Protein AF-A0A2V2N1Y2-F1 (afdb_monomer_lite)

Foldseek 3Di:
DVVVVVVVVVVVVVVVVVVVVVVVVVLVVVLVVLVVVLVVVQVVQFDQDPVRDTDGPPVVNVVSVVVSVVVNCVSPVPD

Organism: NCBI:txid668570

pLDDT: mean 78.26, std 8.85, range [46.78, 91.62]

Structure (mmCIF, N/CA/C/O backbone):
data_AF-A0A2V2N1Y2-F1
#
_entry.id   AF-A0A2V2N1Y2-F1
#
loop_
_atom_site.group_PDB
_atom_site.id
_atom_site.type_symbol
_atom_site.label_atom_id
_atom_site.label_alt_id
_atom_site.label_comp_id
_atom_site.label_asym_id
_atom_site.label_entity_id
_atom_site.label_seq_id
_atom_site.pdbx_PDB_ins_code
_atom_site.Cartn_x
_atom_site.Cartn_y
_atom_site.Cartn_z
_atom_site.occupancy
_atom_site.B_iso_or_equiv
_atom_site.auth_seq_id
_atom_site.auth_comp_id
_atom_site.auth_asym_id
_atom_site.auth_atom_id
_atom_site.pdbx_PDB_model_num
ATOM 1 N N . MET A 1 1 ? 29.721 -6.279 -31.860 1.00 61.56 1 MET A N 1
ATOM 2 C CA . MET A 1 1 ? 28.418 -6.011 -32.513 1.00 61.56 1 MET A CA 1
ATOM 3 C C . MET A 1 1 ? 27.248 -6.809 -31.938 1.00 61.56 1 MET A C 1
ATOM 5 O O . MET A 1 1 ? 26.489 -6.213 -31.193 1.00 61.56 1 MET A O 1
ATOM 9 N N . ILE A 1 2 ? 27.056 -8.110 -32.214 1.00 69.94 2 ILE A N 1
ATOM 10 C CA . ILE A 1 2 ? 25.842 -8.834 -31.745 1.00 69.94 2 ILE A CA 1
ATOM 11 C C . ILE A 1 2 ? 25.784 -8.960 -30.207 1.00 69.94 2 ILE A C 1
ATOM 13 O O . ILE A 1 2 ? 24.745 -8.709 -29.606 1.00 69.94 2 ILE A O 1
ATOM 17 N N . LEU A 1 3 ? 26.912 -9.274 -29.561 1.00 68.38 3 LEU A N 1
ATOM 18 C CA . LEU A 1 3 ? 27.018 -9.381 -28.096 1.00 68.38 3 LEU A CA 1
ATOM 19 C C . LEU A 1 3 ? 26.753 -8.054 -27.364 1.00 68.38 3 LEU A C 1
ATOM 21 O O . LEU A 1 3 ? 26.102 -8.062 -26.327 1.00 68.38 3 LEU A O 1
ATOM 25 N N . GLU A 1 4 ? 27.192 -6.926 -27.926 1.00 66.44 4 GLU A N 1
ATOM 26 C CA . GLU A 1 4 ? 26.977 -5.586 -27.351 1.00 66.44 4 GLU A CA 1
ATOM 27 C C . GLU A 1 4 ? 25.511 -5.144 -27.449 1.00 66.44 4 GLU A C 1
ATOM 29 O O . GLU A 1 4 ? 24.978 -4.518 -26.533 1.00 66.44 4 GLU A O 1
ATOM 34 N N . LEU A 1 5 ? 24.837 -5.514 -28.544 1.00 69.56 5 LEU A N 1
ATOM 35 C CA . LEU A 1 5 ? 23.409 -5.263 -28.732 1.00 69.56 5 LEU A CA 1
ATOM 36 C C . LEU A 1 5 ? 22.574 -6.056 -27.711 1.00 69.56 5 LEU A C 1
ATOM 38 O O . LEU A 1 5 ? 21.653 -5.514 -27.103 1.00 69.56 5 LEU A O 1
ATOM 42 N N . ILE A 1 6 ? 22.937 -7.323 -27.476 1.00 69.75 6 ILE A N 1
ATOM 43 C CA . ILE A 1 6 ? 22.283 -8.186 -26.483 1.00 69.75 6 ILE A CA 1
ATOM 44 C C . ILE A 1 6 ? 22.562 -7.688 -25.059 1.00 69.75 6 ILE A C 1
ATOM 46 O O . ILE A 1 6 ? 21.637 -7.622 -24.251 1.00 69.75 6 ILE A O 1
ATOM 50 N N . SER A 1 7 ? 23.796 -7.276 -24.744 1.00 72.38 7 SER A N 1
ATOM 51 C CA . SER A 1 7 ? 24.123 -6.740 -23.417 1.00 72.38 7 SER A CA 1
ATOM 52 C C . SER A 1 7 ? 23.417 -5.412 -23.136 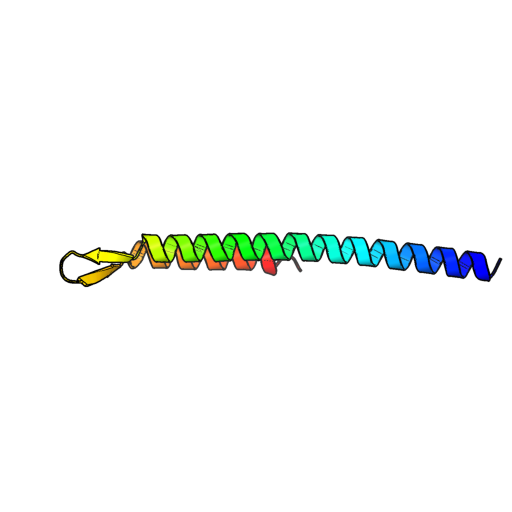1.00 72.38 7 SER A C 1
ATOM 54 O O . SER A 1 7 ? 22.914 -5.215 -22.033 1.00 72.38 7 SER A O 1
ATOM 56 N N . GLY A 1 8 ? 23.300 -4.523 -24.130 1.00 73.12 8 GLY A N 1
ATOM 57 C CA . GLY A 1 8 ? 22.532 -3.279 -23.993 1.00 73.12 8 GLY A CA 1
ATOM 58 C C . GLY A 1 8 ? 21.030 -3.525 -23.790 1.00 73.12 8 GLY A C 1
ATOM 59 O O . GLY A 1 8 ? 20.396 -2.886 -22.945 1.00 73.12 8 GLY A O 1
ATOM 60 N N . GLY A 1 9 ? 20.466 -4.507 -24.501 1.00 74.12 9 GLY A N 1
ATOM 61 C CA . GLY A 1 9 ? 19.078 -4.946 -24.320 1.00 74.12 9 GLY A CA 1
ATOM 62 C C . GLY A 1 9 ? 18.818 -5.561 -22.940 1.00 74.12 9 GLY A C 1
ATOM 63 O O . GLY A 1 9 ? 17.826 -5.243 -22.289 1.00 74.12 9 GLY A O 1
ATOM 64 N N . ALA A 1 10 ? 19.738 -6.388 -22.443 1.00 77.94 10 ALA A N 1
ATOM 65 C CA . ALA A 1 10 ? 19.615 -7.001 -21.123 1.00 77.94 10 ALA A CA 1
ATOM 66 C C . ALA A 1 10 ? 19.690 -5.965 -19.986 1.00 77.94 10 ALA A C 1
ATOM 68 O O . ALA A 1 10 ? 18.905 -6.029 -19.040 1.00 77.94 10 ALA A O 1
ATOM 69 N N . ILE A 1 11 ? 20.587 -4.978 -20.089 1.00 82.69 11 ILE A N 1
ATOM 70 C CA . ILE A 1 11 ? 20.726 -3.909 -19.087 1.00 82.69 11 ILE A CA 1
ATOM 71 C C . ILE A 1 11 ? 19.471 -3.029 -19.047 1.00 82.69 11 ILE A C 1
ATOM 73 O O . ILE A 1 11 ? 18.969 -2.726 -17.965 1.00 82.69 11 ILE A O 1
ATOM 77 N N . SER A 1 12 ? 18.933 -2.652 -20.209 1.00 81.81 12 SER A N 1
ATOM 78 C CA . SER A 1 12 ? 17.712 -1.838 -20.286 1.00 81.81 12 SER A CA 1
ATOM 79 C C . SER A 1 12 ? 16.481 -2.578 -19.753 1.00 81.81 12 SER A C 1
ATOM 81 O O . SER A 1 12 ? 15.713 -2.001 -18.982 1.00 81.81 12 SER A O 1
ATOM 83 N N . ALA A 1 13 ? 16.335 -3.870 -20.060 1.00 84.06 13 ALA A N 1
ATOM 84 C CA . ALA A 1 13 ? 15.286 -4.704 -19.478 1.00 84.06 13 ALA A CA 1
ATOM 85 C C . ALA A 1 13 ? 15.425 -4.825 -17.950 1.00 84.06 13 ALA A C 1
ATOM 87 O O . ALA A 1 13 ? 14.431 -4.753 -17.226 1.00 84.06 13 ALA A O 1
ATOM 88 N N . CYS A 1 14 ? 16.649 -4.970 -17.437 1.00 86.06 14 CYS A N 1
ATOM 89 C CA . CYS A 1 14 ? 16.905 -5.046 -15.999 1.00 86.06 14 CYS A CA 1
ATOM 90 C C . CYS A 1 14 ? 16.559 -3.725 -15.288 1.00 86.06 14 CYS A C 1
ATOM 92 O O . CYS A 1 14 ? 15.853 -3.726 -14.279 1.00 86.06 14 CYS A O 1
ATOM 94 N N . ALA A 1 15 ? 16.969 -2.588 -15.859 1.00 86.75 15 ALA A N 1
ATOM 95 C CA . ALA A 1 15 ? 16.643 -1.263 -15.335 1.00 86.75 15 ALA A CA 1
ATOM 96 C C . ALA A 1 15 ? 15.128 -1.005 -15.320 1.00 86.75 15 ALA A C 1
ATOM 98 O O . ALA A 1 15 ? 14.596 -0.518 -14.324 1.00 86.75 15 ALA A O 1
ATOM 99 N N . PHE A 1 16 ? 14.416 -1.385 -16.385 1.00 89.44 16 PHE A N 1
ATOM 100 C CA . PHE A 1 16 ? 12.960 -1.266 -16.440 1.00 89.44 16 PHE A CA 1
ATOM 101 C C . PHE A 1 16 ? 12.277 -2.095 -15.344 1.00 89.44 16 PHE A C 1
ATOM 103 O O . PHE A 1 16 ? 11.421 -1.580 -14.626 1.00 89.44 16 PHE A O 1
ATOM 110 N N . ASN A 1 17 ? 12.701 -3.348 -15.152 1.00 87.69 17 ASN A N 1
ATOM 111 C CA . ASN A 1 17 ? 12.164 -4.200 -14.090 1.00 87.69 17 ASN A CA 1
ATOM 112 C C . ASN A 1 17 ? 12.416 -3.622 -12.692 1.00 87.69 17 ASN A C 1
ATOM 114 O O . ASN A 1 17 ? 11.520 -3.659 -11.853 1.00 87.69 17 ASN A O 1
ATOM 118 N N . LEU A 1 18 ? 13.593 -3.038 -12.445 1.00 90.56 18 LEU A N 1
ATOM 119 C CA . LEU A 1 18 ? 13.885 -2.361 -11.179 1.00 90.56 18 LEU A CA 1
ATOM 120 C C . LEU A 1 18 ? 12.979 -1.149 -10.942 1.00 90.56 18 LEU A C 1
ATOM 122 O O . LEU A 1 18 ? 12.499 -0.959 -9.826 1.00 90.56 18 LEU A O 1
ATOM 126 N N . ILE A 1 19 ? 12.706 -0.353 -11.978 1.00 91.62 19 ILE A N 1
ATOM 127 C CA . ILE A 1 19 ? 11.795 0.796 -11.882 1.00 91.62 19 ILE A CA 1
ATOM 128 C C . ILE A 1 19 ? 10.376 0.325 -11.551 1.00 91.62 19 ILE A C 1
ATOM 130 O O . ILE A 1 19 ? 9.745 0.863 -10.642 1.00 91.62 19 ILE A O 1
ATOM 134 N N . VAL A 1 20 ? 9.884 -0.703 -12.247 1.00 89.06 20 VAL A N 1
ATOM 135 C CA . VAL A 1 20 ? 8.561 -1.285 -11.980 1.00 89.06 20 VAL A CA 1
ATOM 136 C C . VAL A 1 20 ? 8.492 -1.833 -10.556 1.00 89.06 20 VAL A C 1
ATOM 138 O O . VAL A 1 20 ? 7.547 -1.525 -9.830 1.00 89.06 20 VAL A O 1
ATOM 141 N N . LEU A 1 21 ? 9.512 -2.577 -10.121 1.00 89.75 21 LEU A N 1
ATOM 142 C CA . LEU A 1 21 ? 9.594 -3.111 -8.764 1.00 89.75 21 LEU A CA 1
ATOM 143 C C . LEU A 1 21 ? 9.575 -1.995 -7.716 1.00 89.75 21 LEU A C 1
ATOM 145 O O . LEU A 1 21 ? 8.859 -2.102 -6.725 1.00 89.75 21 LEU A O 1
ATOM 149 N N . TYR A 1 22 ? 10.311 -0.908 -7.946 1.00 90.44 22 TYR A N 1
ATOM 150 C CA . TYR A 1 22 ? 10.331 0.244 -7.050 1.00 90.44 22 TYR A CA 1
ATOM 151 C C . TYR A 1 22 ? 8.958 0.927 -6.948 1.00 90.44 22 TYR A C 1
ATOM 153 O O . TYR A 1 22 ? 8.506 1.248 -5.848 1.00 90.44 22 TYR A O 1
ATOM 161 N N . ILE A 1 23 ? 8.260 1.107 -8.073 1.00 89.81 23 ILE A N 1
ATOM 162 C CA . ILE A 1 23 ? 6.906 1.682 -8.093 1.00 89.81 23 ILE A CA 1
ATOM 163 C C . ILE A 1 23 ? 5.926 0.780 -7.333 1.00 89.81 23 ILE A C 1
ATOM 165 O O . ILE A 1 23 ? 5.149 1.275 -6.513 1.00 89.81 23 ILE A O 1
ATOM 169 N N . LEU A 1 24 ? 5.977 -0.533 -7.573 1.00 87.00 24 LEU A N 1
ATOM 170 C CA . LEU A 1 24 ? 5.138 -1.510 -6.877 1.00 87.00 24 LEU A CA 1
ATOM 171 C C . LEU A 1 24 ? 5.426 -1.533 -5.377 1.00 87.00 24 LEU A C 1
ATOM 173 O O . LEU A 1 24 ? 4.491 -1.506 -4.582 1.00 87.00 24 LEU A O 1
ATOM 177 N N . TYR A 1 25 ? 6.702 -1.511 -4.989 1.00 86.19 25 TYR A N 1
ATOM 178 C CA . TYR A 1 25 ? 7.115 -1.440 -3.592 1.00 86.19 25 TYR A CA 1
ATOM 179 C C . TYR A 1 25 ? 6.557 -0.189 -2.909 1.00 86.19 25 TYR A C 1
ATOM 181 O O . TYR A 1 25 ? 5.932 -0.287 -1.856 1.00 86.19 25 TYR A O 1
ATOM 189 N N . ARG A 1 26 ? 6.707 0.987 -3.532 1.00 88.88 26 ARG A N 1
ATOM 190 C CA . ARG A 1 26 ? 6.170 2.235 -2.977 1.00 88.88 26 ARG A CA 1
ATOM 191 C C . ARG A 1 26 ? 4.652 2.165 -2.804 1.00 88.88 26 ARG A C 1
ATOM 193 O O . ARG A 1 26 ? 4.135 2.587 -1.777 1.00 88.88 26 ARG A O 1
ATOM 200 N N . ARG A 1 27 ? 3.943 1.610 -3.792 1.00 83.62 27 ARG A N 1
ATOM 201 C CA . ARG A 1 27 ? 2.483 1.456 -3.743 1.00 83.62 27 ARG A CA 1
ATOM 202 C C . ARG A 1 27 ? 2.053 0.476 -2.651 1.00 83.62 27 ARG A C 1
ATOM 204 O O . ARG A 1 27 ? 1.073 0.741 -1.967 1.00 83.62 27 ARG A O 1
ATOM 211 N N . TYR A 1 28 ? 2.806 -0.604 -2.456 1.00 85.62 28 TYR A N 1
ATOM 212 C CA . TYR A 1 28 ? 2.570 -1.564 -1.381 1.00 85.62 28 TYR A CA 1
ATOM 213 C C . TYR A 1 28 ? 2.719 -0.925 0.003 1.00 85.62 28 TYR A C 1
ATOM 215 O O . TYR A 1 28 ? 1.846 -1.106 0.845 1.00 85.62 28 TYR A O 1
ATOM 223 N N . ILE A 1 29 ? 3.772 -0.131 0.222 1.00 89.56 29 ILE A N 1
ATOM 224 C CA . ILE A 1 29 ? 3.960 0.588 1.490 1.00 89.56 29 ILE A CA 1
ATOM 225 C C . ILE A 1 29 ? 2.791 1.539 1.762 1.00 89.56 29 ILE A C 1
ATOM 227 O O . ILE A 1 29 ? 2.233 1.489 2.850 1.00 89.56 29 ILE A O 1
ATOM 231 N N . SER A 1 30 ? 2.345 2.321 0.774 1.00 85.69 30 SER A N 1
ATOM 232 C CA . SER A 1 30 ? 1.192 3.216 0.960 1.00 85.69 30 SER A CA 1
ATOM 233 C C . SER A 1 30 ? -0.112 2.473 1.280 1.00 85.69 30 SER A C 1
ATOM 235 O O . SER A 1 30 ? -0.920 2.962 2.061 1.00 85.69 30 SER A O 1
ATOM 237 N N . LEU A 1 31 ? -0.327 1.283 0.707 1.00 85.88 31 LEU A N 1
ATOM 238 C CA . LEU A 1 31 ? -1.479 0.440 1.055 1.00 85.88 31 LEU A CA 1
ATOM 239 C C . LEU A 1 31 ? -1.377 -0.109 2.485 1.00 85.88 31 LEU A C 1
ATOM 241 O O . LEU A 1 31 ? -2.385 -0.216 3.184 1.00 85.88 31 LEU A O 1
ATOM 245 N N . LEU A 1 32 ? -0.165 -0.462 2.914 1.00 86.31 32 LEU A N 1
ATOM 246 C CA . LEU A 1 32 ? 0.098 -0.955 4.261 1.00 86.31 32 LEU A CA 1
ATOM 247 C C . LEU A 1 32 ? -0.109 0.145 5.312 1.00 86.31 32 LEU A C 1
ATOM 249 O O . LEU A 1 32 ? -0.735 -0.115 6.334 1.00 86.31 32 LEU A O 1
ATOM 253 N N . GLU A 1 33 ? 0.365 1.364 5.044 1.00 86.06 33 GLU A N 1
ATOM 254 C CA . GLU A 1 33 ? 0.170 2.538 5.905 1.00 86.06 33 GLU A CA 1
ATOM 255 C C . GLU A 1 33 ? -1.321 2.822 6.136 1.00 86.06 33 GLU A C 1
ATOM 257 O O . GLU A 1 33 ? -1.755 2.862 7.285 1.00 86.06 33 GLU A O 1
ATOM 262 N N . GLU A 1 34 ? -2.121 2.900 5.067 1.00 84.25 34 GLU A N 1
ATOM 263 C CA . GLU A 1 34 ? -3.579 3.092 5.164 1.00 84.25 34 GLU A CA 1
ATOM 264 C C . GLU A 1 34 ? -4.275 1.955 5.928 1.00 84.25 34 GLU A C 1
ATOM 266 O O . GLU A 1 34 ? -5.205 2.187 6.701 1.00 84.25 34 GLU A O 1
ATOM 271 N N . SER A 1 35 ? -3.822 0.711 5.749 1.00 79.44 35 SER A N 1
ATOM 272 C CA . SER A 1 35 ? -4.383 -0.437 6.475 1.00 79.44 35 SER A CA 1
ATOM 273 C C . SER A 1 35 ? -4.091 -0.358 7.979 1.00 79.44 35 SER A C 1
ATOM 275 O O . SER A 1 35 ? -4.955 -0.674 8.795 1.00 79.44 35 SER A O 1
ATOM 277 N N . ILE A 1 36 ? -2.882 0.070 8.358 1.00 83.75 36 ILE A N 1
ATOM 278 C CA . ILE A 1 36 ? -2.488 0.245 9.763 1.00 83.75 36 ILE A CA 1
ATOM 279 C C . ILE A 1 36 ? -3.246 1.415 10.395 1.00 83.75 36 ILE A C 1
ATOM 281 O O . ILE A 1 36 ? -3.720 1.279 11.523 1.00 83.75 36 ILE A O 1
ATOM 285 N N . GLU A 1 37 ? -3.393 2.534 9.682 1.00 83.12 37 GLU A N 1
ATOM 286 C CA . GLU A 1 37 ? -4.171 3.691 10.143 1.00 83.12 37 GLU A CA 1
ATOM 287 C C . GLU A 1 37 ? -5.616 3.285 10.451 1.00 83.12 37 GLU A C 1
ATOM 289 O O . GLU A 1 37 ? -6.125 3.565 11.537 1.00 83.12 37 GLU A O 1
ATOM 294 N N . PHE A 1 38 ? -6.244 2.525 9.552 1.00 79.56 38 PHE A N 1
ATOM 295 C CA . PHE A 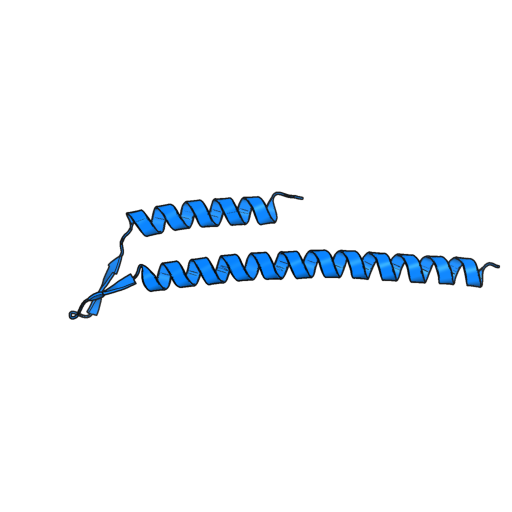1 38 ? -7.601 2.026 9.753 1.00 79.56 38 PHE A CA 1
ATOM 296 C C . PHE A 1 38 ? -7.730 1.105 10.975 1.00 79.56 38 PHE A C 1
ATOM 298 O O . PHE A 1 38 ? -8.661 1.253 11.767 1.00 79.56 38 PHE A O 1
ATOM 305 N N . VAL A 1 39 ? -6.777 0.189 11.181 1.00 83.88 39 VAL A N 1
ATOM 306 C CA . VAL A 1 39 ? -6.749 -0.664 12.383 1.00 83.88 39 VAL A CA 1
ATOM 307 C C . VAL A 1 39 ? -6.581 0.171 13.654 1.00 83.88 39 VAL A C 1
ATOM 309 O O . VAL A 1 39 ? -7.260 -0.092 14.646 1.00 83.88 39 VAL A O 1
ATOM 312 N N . GLY A 1 40 ? -5.723 1.193 13.626 1.00 80.19 40 GLY A N 1
ATOM 313 C CA . GLY A 1 40 ? -5.555 2.126 14.739 1.00 80.19 40 GLY A CA 1
ATOM 314 C C . GLY A 1 40 ? -6.862 2.828 15.106 1.00 80.19 40 GLY A C 1
ATOM 315 O O . GLY A 1 40 ? -7.219 2.875 16.280 1.00 80.19 40 GLY A O 1
ATOM 316 N N . ILE A 1 41 ? -7.612 3.287 14.102 1.00 77.88 41 ILE A N 1
ATOM 317 C CA . ILE A 1 41 ? -8.907 3.953 14.290 1.00 77.88 41 ILE A CA 1
ATOM 318 C C . ILE A 1 41 ? -9.958 2.994 14.858 1.00 77.88 41 ILE A C 1
ATOM 320 O O . ILE A 1 41 ? -10.724 3.386 15.740 1.00 77.88 41 ILE A O 1
ATO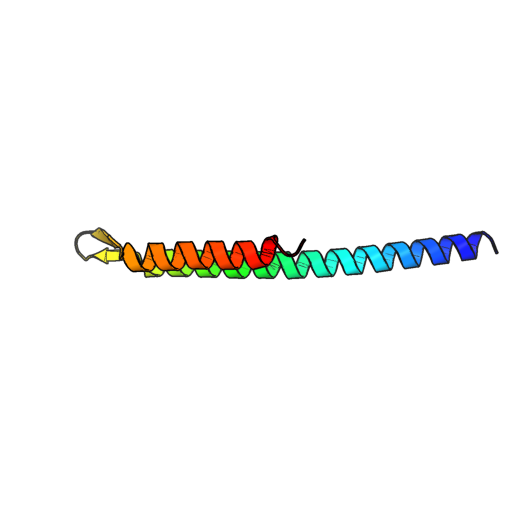M 324 N N . ILE A 1 42 ? -9.996 1.737 14.398 1.00 78.19 42 ILE A N 1
ATOM 325 C CA . ILE A 1 42 ? -10.883 0.718 14.980 1.00 78.19 42 ILE A CA 1
ATOM 326 C C . ILE A 1 42 ? -10.569 0.548 16.467 1.00 78.19 42 ILE A C 1
ATOM 328 O O . ILE A 1 42 ? -11.481 0.610 17.285 1.00 78.19 42 ILE A O 1
ATOM 332 N N . LEU A 1 43 ? -9.293 0.374 16.821 1.00 77.00 43 LEU A N 1
ATOM 333 C CA . LEU A 1 43 ? -8.874 0.183 18.210 1.00 77.00 43 LEU A CA 1
ATOM 334 C C . LEU A 1 43 ? -9.212 1.389 19.091 1.00 77.00 43 LEU A C 1
ATOM 336 O O . LEU A 1 43 ? -9.645 1.198 20.219 1.00 77.00 43 LEU A O 1
ATOM 340 N N . THR A 1 44 ? -9.067 2.616 18.586 1.00 75.00 44 THR A N 1
ATOM 341 C CA . THR A 1 44 ? -9.429 3.825 19.345 1.00 75.00 44 THR A CA 1
ATOM 342 C C . THR A 1 44 ? -10.934 4.066 19.427 1.00 75.00 44 THR A C 1
ATOM 344 O O . THR A 1 44 ? -11.380 4.791 20.307 1.00 75.00 44 THR A O 1
ATOM 347 N N . SER A 1 45 ? -11.717 3.498 18.506 1.00 66.62 45 SER A N 1
ATOM 348 C CA . SER A 1 45 ? -13.185 3.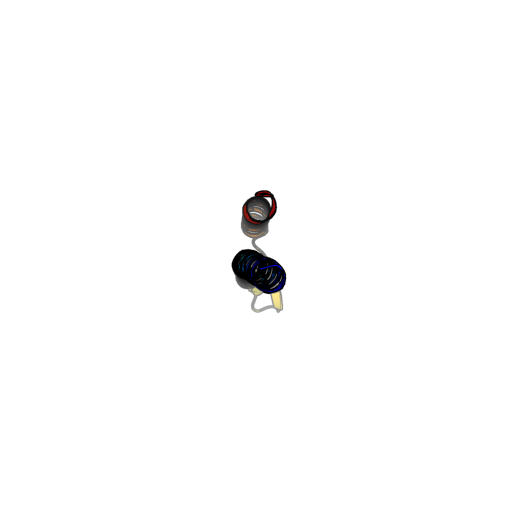623 18.493 1.00 66.62 45 SER A CA 1
ATOM 349 C C . SER A 1 45 ? -13.877 2.597 19.396 1.00 66.62 45 SER A C 1
ATOM 351 O O . SER A 1 45 ? -15.097 2.647 19.554 1.00 66.62 45 SER A O 1
ATOM 353 N N . LEU A 1 46 ? -13.114 1.646 19.941 1.00 74.12 46 LEU A N 1
ATOM 354 C CA . LEU A 1 46 ? -13.561 0.684 20.938 1.00 74.12 46 LEU A CA 1
ATOM 355 C C . LEU A 1 46 ? -13.207 1.251 22.317 1.00 74.12 46 LEU A C 1
ATOM 357 O O . LEU A 1 46 ? -12.066 1.145 22.761 1.00 74.12 46 LEU A O 1
ATOM 361 N N . GLU A 1 47 ? -14.176 1.867 22.990 1.00 67.56 47 GLU A N 1
ATOM 362 C CA . GLU A 1 47 ? -14.031 2.220 24.402 1.00 67.56 47 GLU A CA 1
ATOM 363 C C . GLU A 1 47 ? -14.423 1.011 25.254 1.00 67.56 47 GLU A C 1
ATOM 365 O O . GLU A 1 47 ? -15.558 0.529 25.208 1.00 67.56 47 GLU A O 1
ATOM 370 N N . GLU A 1 48 ? -13.464 0.501 26.023 1.00 65.06 48 GLU A N 1
ATOM 371 C CA . GLU A 1 48 ? -13.711 -0.524 27.032 1.00 65.06 48 GLU A CA 1
ATOM 372 C C . GLU A 1 48 ? -14.227 0.168 28.300 1.00 65.06 48 GLU A C 1
ATOM 374 O O . GLU A 1 48 ? -13.520 0.958 28.929 1.00 65.06 48 GLU A O 1
ATOM 379 N N . GLN A 1 49 ? -15.492 -0.074 28.642 1.00 66.75 49 GLN A N 1
ATOM 380 C CA . GLN A 1 49 ? -16.099 0.452 29.859 1.00 66.75 49 GLN A CA 1
ATOM 381 C C . GLN A 1 49 ? -15.621 -0.332 31.088 1.00 66.75 49 GLN A C 1
ATOM 383 O O . GLN A 1 49 ? -15.190 -1.481 30.998 1.00 66.75 49 GLN A O 1
ATOM 388 N N . GLU A 1 50 ? -15.733 0.277 32.272 1.00 67.12 50 GLU A N 1
ATOM 389 C CA . GLU A 1 50 ? -15.295 -0.315 33.548 1.00 67.12 50 GLU A CA 1
ATOM 390 C C . GLU A 1 50 ? -16.003 -1.639 33.900 1.00 67.12 50 GLU A C 1
ATOM 392 O O . GLU A 1 50 ? -15.514 -2.404 34.731 1.00 67.12 50 GLU A O 1
ATOM 397 N N . ASP A 1 51 ? -17.141 -1.932 33.266 1.00 69.94 51 ASP A N 1
ATOM 398 C CA . ASP A 1 51 ? -17.891 -3.183 33.403 1.00 69.94 51 ASP A CA 1
ATOM 399 C C . ASP A 1 51 ? -17.436 -4.290 32.427 1.00 69.94 51 ASP A C 1
ATOM 401 O O . ASP A 1 51 ? -17.997 -5.389 32.429 1.00 69.94 51 ASP A O 1
ATOM 405 N N . GLY A 1 52 ? -16.414 -4.018 31.609 1.00 65.75 52 GLY A N 1
ATOM 406 C CA . GLY A 1 52 ? -15.919 -4.904 30.557 1.00 65.75 52 GLY A CA 1
ATOM 407 C C . GLY A 1 52 ? -16.796 -4.925 29.301 1.00 65.75 52 GLY A C 1
ATOM 408 O O . GLY A 1 52 ? -16.580 -5.762 28.422 1.00 65.75 52 GLY A O 1
ATOM 409 N N . SER A 1 53 ? -17.801 -4.045 29.200 1.00 67.88 53 SER A N 1
ATOM 410 C CA . SER A 1 53 ? -18.566 -3.863 27.969 1.00 67.88 53 SER A CA 1
ATOM 411 C C . SER A 1 53 ? -17.799 -2.989 26.976 1.00 67.88 53 SER A C 1
ATOM 413 O O . SER A 1 53 ? -17.076 -2.065 27.341 1.00 67.88 53 SER A O 1
ATOM 415 N N . ILE A 1 54 ? -17.942 -3.299 25.689 1.00 70.62 54 ILE A N 1
ATOM 416 C CA . ILE A 1 54 ? -17.319 -2.532 24.612 1.00 70.62 54 ILE A CA 1
ATOM 417 C C . ILE A 1 54 ? -18.369 -1.569 24.075 1.00 70.62 54 ILE A C 1
ATOM 419 O O . ILE A 1 54 ? -19.350 -1.996 23.460 1.00 70.62 54 ILE A O 1
ATOM 423 N N . GLN A 1 55 ? -18.158 -0.272 24.282 1.00 71.12 55 GLN A N 1
ATOM 424 C CA . GLN A 1 55 ? -18.951 0.762 23.638 1.00 71.12 55 GLN A CA 1
ATOM 425 C C . GLN A 1 55 ? -18.248 1.186 22.353 1.00 71.12 55 GLN A C 1
ATOM 427 O O . GLN A 1 55 ? -17.054 1.471 22.333 1.00 71.12 55 GLN A O 1
ATOM 432 N N . THR A 1 56 ? -18.988 1.173 21.250 1.00 70.12 56 THR A N 1
ATOM 433 C CA . THR A 1 56 ? -18.455 1.537 19.936 1.00 70.12 56 THR A CA 1
ATOM 434 C C . THR A 1 56 ? -19.250 2.701 19.382 1.00 70.12 56 THR A C 1
ATOM 436 O O . THR A 1 56 ? -20.477 2.618 19.279 1.00 70.12 56 THR A O 1
ATOM 439 N N . ASP A 1 57 ? -18.567 3.767 18.970 1.00 74.62 57 ASP A N 1
ATOM 440 C CA . ASP A 1 57 ? -19.204 4.817 18.178 1.00 74.62 57 ASP A CA 1
ATOM 441 C C . ASP A 1 57 ? -19.392 4.321 16.737 1.00 74.62 57 ASP A C 1
ATOM 443 O O . ASP A 1 57 ? -18.548 4.501 15.854 1.00 74.62 57 ASP A O 1
ATOM 447 N N . LEU A 1 58 ? -20.524 3.650 16.514 1.00 72.19 58 LEU A N 1
ATOM 448 C CA . LEU A 1 58 ? -20.886 3.057 15.228 1.00 72.19 58 LEU A CA 1
ATOM 449 C C . LEU A 1 58 ? -20.918 4.083 14.087 1.00 72.19 58 LEU A C 1
ATOM 451 O O . LEU A 1 58 ? -20.651 3.724 12.940 1.00 72.19 58 LEU A O 1
ATOM 455 N N . LEU A 1 59 ? -21.274 5.338 14.381 1.00 77.25 59 LEU A N 1
ATOM 456 C CA . LEU A 1 59 ? -21.428 6.375 13.364 1.00 77.25 59 LEU A CA 1
ATOM 457 C C . LEU A 1 59 ? -20.055 6.838 12.870 1.00 77.25 59 LEU A C 1
ATOM 459 O O . LEU A 1 59 ? -19.820 6.895 11.660 1.00 77.25 59 LEU A O 1
ATOM 463 N N . SER A 1 60 ? -19.137 7.093 13.803 1.00 75.31 60 SER A N 1
ATOM 464 C CA . SER A 1 60 ? -17.748 7.434 13.488 1.00 75.31 60 SER A CA 1
ATOM 465 C C . SER A 1 60 ? -17.041 6.274 12.786 1.00 75.31 60 SER A C 1
ATOM 467 O O . SER A 1 60 ? -16.389 6.479 11.762 1.00 75.31 60 SER A O 1
ATOM 469 N N . LEU A 1 61 ? -17.245 5.038 13.252 1.00 78.88 61 LEU A N 1
ATOM 470 C CA . LEU A 1 61 ? -16.650 3.849 12.641 1.00 78.88 61 LEU A CA 1
ATOM 471 C C . LEU A 1 61 ? -17.138 3.621 11.201 1.00 78.88 61 LEU A C 1
ATOM 473 O O . LEU A 1 61 ? -16.343 3.296 10.317 1.00 78.88 61 LEU A O 1
ATOM 477 N N . ALA A 1 62 ? -18.431 3.830 10.938 1.00 81.06 62 ALA A N 1
ATOM 478 C CA . ALA A 1 62 ? -18.993 3.731 9.593 1.00 81.06 62 ALA A CA 1
ATOM 479 C C . ALA A 1 62 ? -18.444 4.821 8.658 1.00 81.06 62 ALA A C 1
ATOM 481 O O . ALA A 1 62 ? -18.094 4.523 7.514 1.00 81.06 62 ALA A O 1
ATOM 482 N N . ALA A 1 63 ? -18.320 6.061 9.144 1.00 80.94 63 ALA A N 1
ATOM 483 C CA . ALA A 1 63 ? -17.736 7.162 8.380 1.00 80.94 63 ALA A CA 1
ATOM 484 C C . ALA A 1 63 ? -16.269 6.881 8.012 1.00 80.94 63 ALA A C 1
ATOM 486 O O . ALA A 1 63 ? -15.895 7.002 6.845 1.00 80.94 63 ALA A O 1
ATOM 487 N N . PHE A 1 64 ? -15.463 6.417 8.972 1.00 80.88 64 PHE A N 1
ATOM 488 C CA . PHE A 1 64 ? -14.072 6.029 8.729 1.00 80.88 64 PHE A CA 1
ATOM 489 C C . PHE A 1 64 ? -13.940 4.809 7.817 1.00 80.88 64 PHE A C 1
ATOM 491 O O . PHE A 1 64 ? -13.040 4.766 6.985 1.00 80.88 64 PHE A O 1
ATOM 498 N N . SER A 1 65 ? -14.844 3.832 7.915 1.00 80.69 65 SER A N 1
ATOM 499 C CA . SER A 1 65 ? -14.857 2.679 7.010 1.00 80.69 65 SER A CA 1
ATOM 500 C C . SER A 1 65 ? -15.135 3.092 5.562 1.00 80.69 65 SER A C 1
ATOM 502 O O . SER A 1 65 ? -14.428 2.649 4.656 1.00 80.69 65 SER A O 1
ATOM 504 N N . MET A 1 66 ? -16.109 3.980 5.331 1.00 85.31 66 MET A N 1
ATOM 505 C CA . MET A 1 66 ? -16.389 4.506 3.990 1.00 85.31 66 MET A CA 1
ATOM 506 C C . MET A 1 66 ? -15.219 5.320 3.431 1.00 85.31 66 MET A C 1
ATOM 508 O O . MET A 1 66 ? -14.883 5.188 2.252 1.00 85.31 66 MET A O 1
ATOM 512 N N . ASP A 1 67 ? -14.577 6.127 4.272 1.00 85.31 67 ASP A N 1
ATOM 513 C CA . ASP A 1 67 ? -13.410 6.911 3.883 1.00 85.31 67 ASP A CA 1
ATOM 514 C C . ASP A 1 67 ? -12.197 6.018 3.567 1.00 85.31 67 ASP A C 1
ATOM 516 O O . ASP A 1 67 ? -11.584 6.163 2.510 1.00 85.31 67 ASP A O 1
ATOM 520 N N . HIS A 1 68 ? -11.924 5.003 4.390 1.00 83.88 68 HIS A N 1
ATOM 521 C CA . HIS A 1 68 ? -10.866 4.024 4.137 1.00 83.88 68 HIS A CA 1
ATOM 522 C C . HIS A 1 68 ? -11.083 3.268 2.817 1.00 83.88 68 HIS A C 1
ATOM 524 O O . HIS A 1 68 ? -10.163 3.150 2.008 1.00 83.88 68 HIS A O 1
ATOM 530 N N . VAL A 1 69 ? -12.314 2.826 2.529 1.00 83.12 69 VAL A N 1
ATOM 531 C CA . VAL A 1 69 ? -12.653 2.188 1.242 1.00 83.12 69 VAL A CA 1
ATOM 532 C C . VAL A 1 69 ? -12.442 3.152 0.071 1.00 83.12 69 VAL A C 1
ATOM 534 O O . VAL A 1 69 ? -11.917 2.748 -0.970 1.00 83.12 69 VAL A O 1
ATOM 537 N N . SER A 1 70 ? -12.799 4.429 0.227 1.00 84.75 70 SER A N 1
ATOM 538 C CA . SER A 1 70 ? -12.575 5.462 -0.791 1.00 84.75 70 SER A CA 1
ATOM 539 C C . SER A 1 70 ? -11.082 5.671 -1.073 1.00 84.75 70 SER A C 1
ATOM 541 O O . SER A 1 70 ? -10.654 5.631 -2.232 1.00 84.75 70 SER A O 1
ATOM 543 N N . ARG A 1 71 ? -10.257 5.802 -0.026 1.00 82.38 71 ARG A N 1
ATOM 544 C CA . ARG A 1 71 ?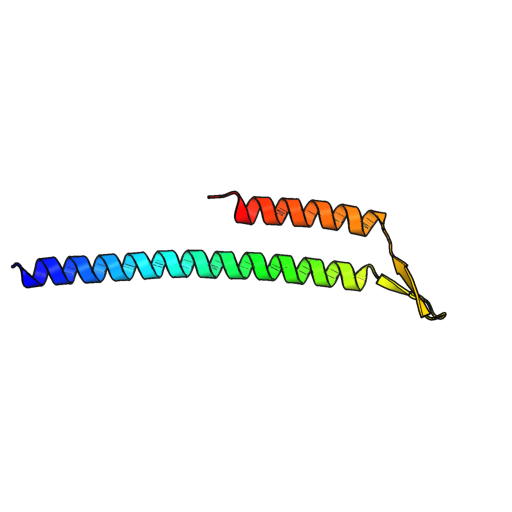 -8.795 5.955 -0.141 1.00 82.38 71 ARG A CA 1
ATOM 545 C C . ARG A 1 71 ? -8.133 4.716 -0.733 1.00 82.38 71 ARG A C 1
ATOM 547 O O . ARG A 1 71 ? -7.322 4.836 -1.653 1.00 82.38 71 ARG A O 1
ATOM 554 N N . LEU A 1 72 ? -8.539 3.523 -0.299 1.00 81.25 72 LEU A N 1
ATOM 555 C CA . LEU A 1 72 ? -8.071 2.256 -0.858 1.00 81.25 72 LEU A CA 1
ATOM 556 C C . LEU A 1 72 ? -8.421 2.148 -2.346 1.00 81.25 72 LEU A C 1
ATOM 558 O O . LEU A 1 72 ? -7.584 1.751 -3.158 1.00 81.25 72 LEU A O 1
ATOM 562 N N . THR A 1 73 ? -9.627 2.569 -2.730 1.00 82.19 73 THR A N 1
ATOM 563 C CA . THR A 1 73 ? -10.066 2.618 -4.131 1.00 82.19 73 THR A CA 1
ATOM 564 C C . THR A 1 73 ? -9.250 3.630 -4.934 1.00 82.19 73 THR A C 1
ATOM 566 O O . THR A 1 73 ? -8.858 3.338 -6.058 1.00 82.19 73 THR A O 1
ATOM 569 N N . ALA A 1 74 ? -8.905 4.791 -4.375 1.00 80.88 74 ALA A N 1
ATOM 570 C CA . ALA A 1 74 ? -8.031 5.759 -5.043 1.00 80.88 74 ALA A CA 1
ATOM 571 C C . ALA A 1 74 ? -6.596 5.224 -5.230 1.00 80.88 74 ALA A C 1
ATOM 573 O O . ALA A 1 74 ? -5.962 5.466 -6.263 1.00 80.88 74 ALA A O 1
ATOM 574 N N . LEU A 1 75 ? -6.092 4.461 -4.254 1.00 77.38 75 LEU A N 1
ATOM 575 C CA . LEU A 1 75 ? -4.770 3.835 -4.290 1.00 77.38 75 LEU A CA 1
ATOM 576 C C . LEU A 1 75 ? -4.708 2.600 -5.189 1.00 77.38 75 LEU A C 1
ATOM 578 O O . LEU A 1 75 ? -3.636 2.294 -5.707 1.00 77.38 75 LEU A O 1
ATOM 582 N N . THR A 1 76 ? -5.814 1.895 -5.416 1.00 73.94 76 THR A N 1
ATOM 583 C CA . THR A 1 76 ? -5.867 0.677 -6.248 1.00 73.94 76 THR A CA 1
ATOM 584 C C . THR A 1 76 ? -6.429 0.930 -7.648 1.00 73.94 76 THR A C 1
ATOM 586 O O . THR A 1 76 ? -5.907 0.370 -8.602 1.00 73.94 76 THR A O 1
ATOM 589 N N . GLY A 1 77 ? -7.382 1.848 -7.812 1.00 66.25 77 GLY A N 1
ATOM 590 C CA . GLY A 1 77 ? -8.077 2.158 -9.069 1.00 66.25 77 GLY A CA 1
ATOM 591 C C . GLY A 1 77 ? -7.303 3.013 -10.079 1.00 66.25 77 GLY A C 1
ATOM 592 O O . GLY A 1 77 ? -7.758 3.179 -11.203 1.00 66.25 77 GLY A O 1
ATOM 593 N N . ARG A 1 78 ? -6.120 3.540 -9.730 1.00 54.38 78 ARG A N 1
ATOM 594 C CA . ARG A 1 78 ? -5.173 4.153 -10.691 1.00 54.38 78 ARG A CA 1
ATOM 595 C C . ARG A 1 78 ? -4.340 3.090 -11.433 1.00 54.38 78 ARG A C 1
ATOM 597 O O . ARG A 1 78 ? -3.108 3.109 -11.353 1.00 54.38 78 ARG A O 1
ATOM 604 N N . ILE A 1 79 ? -5.001 2.109 -12.040 1.00 46.78 79 ILE A N 1
ATOM 60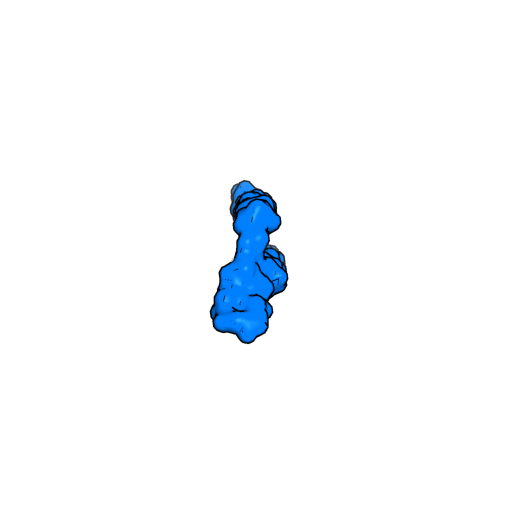5 C CA . ILE A 1 79 ? -4.429 1.153 -13.009 1.00 46.78 79 ILE A CA 1
ATOM 606 C C . ILE A 1 79 ? -5.042 1.498 -14.362 1.00 46.78 79 ILE A C 1
ATOM 608 O O . ILE A 1 79 ? -4.270 1.551 -15.341 1.00 46.78 79 ILE A O 1
#

Radius of gyration: 22.48 Å; chains: 1; bounding box: 50×17×66 Å

Sequence (79 aa):
MILELISGGAISACAFNLIVLYILYRRYISLLEESIEFVGIILTSLEEQEDGSIQTDLLSLAAFSMDHVSRLTALTGRI

Secondary structure (DSSP, 8-state):
-HHHHHHHHHHHHHHHHHHHHHHHHHHHHHHHHHHHHHHHHHHHHEEE-TTS-EEE-HHHHHHHHHHHHHHHHHHHS--